Protein AF-A0A7X7VFV4-F1 (afdb_monomer_lite)

Secondary structure (DSSP, 8-state):
--------HHHHHHHHTTS--------SSS-EEEEE-TT--EEEEEEEEEEEPPHHHHHHHHHH-TTS---TTSPPEEEEEEE-

Radius of gyration: 15.67 Å; chains: 1; bounding box: 32×38×32 Å

Foldseek 3Di:
DDQDDDDDPVVVVCVVVVVDDDDDDDAAPADWDWDADPVRDIFIWHFHDKDWDDPVRQVVVCVVCVVDPDDPVDTDMDTDIHGD

Sequence (84 aa):
MLLKAKIKAKYLDAIIAGKKTMEFRQFGKNDVMTVEDENGRIVDLKIIGMHEASDAMAYDIANANPEIDWNSTEPIMVIKVAPL

pLDDT: mean 86.12, std 10.41, range [40.78, 96.12]

Structure (mmCIF, N/CA/C/O backbone):
data_AF-A0A7X7VFV4-F1
#
_entry.id   AF-A0A7X7VFV4-F1
#
loop_
_atom_site.group_PDB
_atom_site.id
_atom_site.type_symbol
_atom_site.label_atom_id
_atom_site.label_alt_id
_atom_site.label_comp_id
_atom_site.label_asym_id
_atom_site.label_entity_id
_atom_site.label_seq_id
_atom_site.pdbx_PDB_ins_code
_atom_site.Cartn_x
_atom_site.Cartn_y
_atom_site.Cartn_z
_atom_site.occupancy
_atom_site.B_iso_or_equiv
_atom_site.auth_seq_id
_atom_site.auth_comp_id
_atom_site.auth_asym_id
_atom_site.auth_atom_id
_atom_site.pdbx_PDB_model_num
ATOM 1 N N . MET A 1 1 ? -6.894 1.985 -2.238 1.00 40.78 1 MET A N 1
ATOM 2 C CA . MET A 1 1 ? -6.340 1.992 -0.863 1.00 40.78 1 MET A CA 1
ATOM 3 C C . MET A 1 1 ? -5.754 3.370 -0.563 1.00 40.78 1 MET A C 1
ATOM 5 O O . MET A 1 1 ? -4.807 3.770 -1.224 1.00 40.78 1 MET A O 1
ATOM 9 N N . LEU A 1 2 ? -6.330 4.125 0.377 1.00 45.66 2 LEU A N 1
ATOM 10 C CA . LEU A 1 2 ? -5.787 5.417 0.823 1.00 45.66 2 LEU A CA 1
ATOM 11 C C . LEU A 1 2 ? -4.946 5.191 2.081 1.00 45.66 2 LEU A C 1
ATOM 13 O O . LEU A 1 2 ? -5.494 4.994 3.164 1.00 45.66 2 LEU A O 1
ATOM 17 N N . LEU A 1 3 ? -3.620 5.220 1.950 1.00 59.00 3 LEU A N 1
ATOM 18 C CA . LEU A 1 3 ? -2.724 5.129 3.101 1.00 59.00 3 LEU A CA 1
ATOM 19 C C . LEU A 1 3 ? -2.729 6.476 3.845 1.00 59.00 3 LEU A C 1
ATOM 21 O O . LEU A 1 3 ? -2.041 7.421 3.458 1.00 59.00 3 LEU A O 1
ATOM 25 N N . LYS A 1 4 ? -3.554 6.599 4.892 1.00 67.44 4 LYS A N 1
ATOM 26 C CA . LYS A 1 4 ? -3.608 7.808 5.730 1.00 67.44 4 LYS A CA 1
ATOM 27 C C . LYS A 1 4 ? -2.449 7.810 6.714 1.00 67.44 4 LYS A C 1
ATOM 29 O O . LYS A 1 4 ? -2.255 6.855 7.459 1.00 67.44 4 LYS A O 1
ATOM 34 N N . ALA A 1 5 ? -1.705 8.911 6.757 1.00 71.88 5 ALA A N 1
ATOM 35 C CA . ALA A 1 5 ? -0.523 8.991 7.591 1.00 71.88 5 ALA A CA 1
ATOM 36 C C . ALA A 1 5 ? -0.252 10.390 8.153 1.00 71.88 5 ALA A C 1
ATOM 38 O O . ALA A 1 5 ? -0.412 11.398 7.469 1.00 71.88 5 ALA A O 1
ATOM 39 N N . LYS A 1 6 ? 0.237 10.445 9.399 1.00 79.50 6 LYS A N 1
ATOM 40 C CA . LYS A 1 6 ? 0.717 11.691 10.014 1.00 79.50 6 LYS A CA 1
ATOM 41 C C . LYS A 1 6 ? 2.119 12.037 9.497 1.00 79.50 6 LYS A C 1
ATOM 43 O O . LYS A 1 6 ? 2.943 11.149 9.259 1.00 79.50 6 LYS A O 1
ATOM 48 N N . ILE A 1 7 ? 2.385 13.331 9.340 1.00 83.25 7 ILE A N 1
ATOM 49 C CA . ILE A 1 7 ? 3.673 13.912 8.941 1.00 83.25 7 ILE A CA 1
ATOM 50 C C . ILE A 1 7 ? 3.834 15.275 9.635 1.00 83.25 7 ILE A C 1
ATOM 52 O O . ILE A 1 7 ? 2.842 15.926 9.961 1.00 83.25 7 ILE A O 1
ATOM 56 N N . LYS A 1 8 ? 5.069 15.713 9.912 1.00 86.69 8 LYS A N 1
ATOM 57 C CA . LYS A 1 8 ? 5.302 17.058 10.474 1.00 86.69 8 LYS A CA 1
ATOM 58 C C . LYS A 1 8 ? 5.062 18.122 9.396 1.00 86.69 8 LYS A C 1
ATOM 60 O O . LYS A 1 8 ? 5.537 17.944 8.277 1.00 86.69 8 LYS A O 1
ATOM 65 N N . ALA A 1 9 ? 4.432 19.241 9.767 1.00 91.25 9 ALA A N 1
ATOM 66 C CA . ALA A 1 9 ? 4.044 20.326 8.853 1.00 91.25 9 ALA A CA 1
ATOM 67 C C . ALA A 1 9 ? 5.164 20.743 7.881 1.00 91.25 9 ALA A C 1
ATOM 69 O O . ALA A 1 9 ? 4.980 20.675 6.675 1.00 91.25 9 ALA A O 1
ATOM 70 N N . LYS A 1 10 ? 6.380 20.996 8.388 1.00 93.62 10 LYS A N 1
ATOM 71 C CA . LYS A 1 10 ? 7.530 21.388 7.551 1.00 93.62 10 LYS A CA 1
ATOM 72 C C . LYS A 1 10 ? 7.867 20.424 6.400 1.00 93.62 10 LYS A C 1
ATOM 74 O O . LYS A 1 10 ? 8.443 20.843 5.404 1.00 93.62 10 LYS A O 1
ATOM 79 N N . TYR A 1 11 ? 7.586 19.127 6.554 1.00 91.06 11 TYR A N 1
ATOM 80 C CA . TYR A 1 11 ? 7.830 18.138 5.500 1.00 91.06 11 TYR A CA 1
ATOM 81 C C . TYR A 1 11 ? 6.657 18.071 4.522 1.00 91.06 11 TYR A C 1
ATOM 83 O O . TYR A 1 11 ? 6.891 17.908 3.329 1.00 91.06 11 TYR A O 1
ATOM 91 N N . LEU A 1 12 ?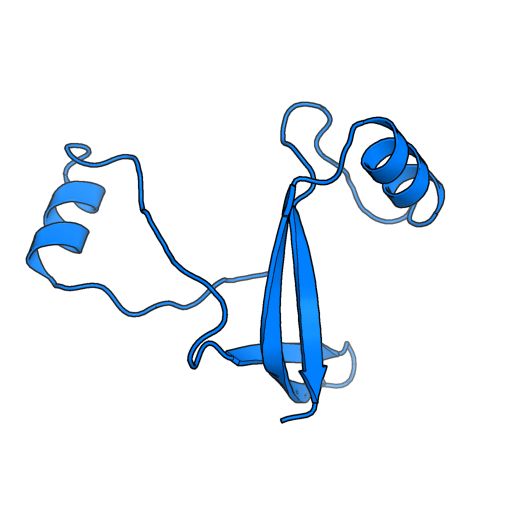 5.426 18.266 5.008 1.00 90.88 12 LEU A N 1
ATOM 92 C CA . LEU A 1 12 ? 4.249 18.422 4.156 1.00 90.88 12 LEU A CA 1
ATOM 93 C C . LEU A 1 12 ? 4.397 19.639 3.235 1.00 90.88 12 LEU A C 1
ATOM 95 O O . LEU A 1 12 ? 4.223 19.506 2.028 1.00 90.88 12 LEU A O 1
ATOM 99 N N . ASP A 1 13 ? 4.817 20.783 3.777 1.00 94.12 13 ASP A N 1
ATOM 100 C CA . ASP A 1 13 ? 5.046 22.003 2.996 1.00 94.12 13 ASP A CA 1
ATOM 101 C C . ASP A 1 13 ? 6.107 21.783 1.903 1.00 94.12 13 ASP A C 1
ATOM 103 O O . ASP A 1 13 ? 5.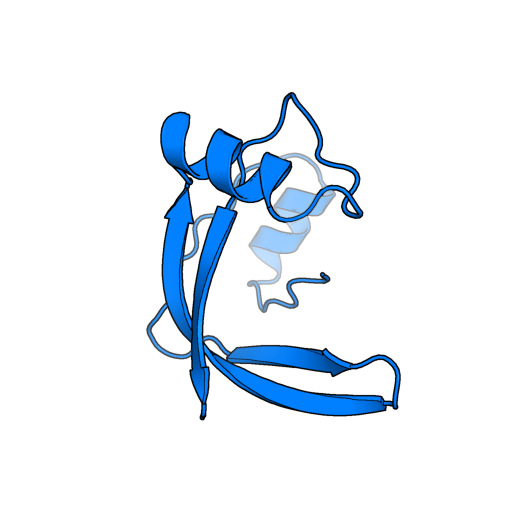966 22.255 0.777 1.00 94.12 13 ASP A O 1
ATOM 107 N N . ALA A 1 14 ? 7.160 21.012 2.205 1.00 91.62 14 ALA A N 1
ATOM 108 C CA . ALA A 1 14 ? 8.198 20.664 1.237 1.00 91.62 14 ALA A CA 1
ATOM 109 C C . ALA A 1 14 ? 7.692 19.740 0.113 1.00 91.62 14 ALA A C 1
ATOM 111 O O . ALA A 1 14 ? 8.153 19.880 -1.021 1.00 91.62 14 ALA A O 1
ATOM 112 N N . ILE A 1 15 ? 6.760 18.825 0.409 1.00 91.50 15 ILE A N 1
ATOM 113 C CA . ILE A 1 15 ? 6.104 17.971 -0.595 1.00 91.50 15 ILE A CA 1
ATOM 114 C C . ILE A 1 15 ? 5.200 18.815 -1.492 1.00 91.50 15 ILE A C 1
ATOM 116 O O . ILE A 1 15 ? 5.322 18.745 -2.711 1.00 91.50 15 ILE A O 1
ATOM 120 N N . ILE A 1 16 ? 4.346 19.658 -0.901 1.00 92.88 16 ILE A N 1
ATOM 121 C CA . ILE A 1 16 ? 3.432 20.540 -1.646 1.00 92.88 16 ILE A CA 1
ATOM 122 C C . ILE A 1 16 ? 4.218 21.487 -2.563 1.00 92.88 16 ILE A C 1
ATOM 124 O O . ILE A 1 16 ? 3.817 21.729 -3.697 1.00 92.88 16 ILE A O 1
ATOM 128 N N . ALA A 1 17 ? 5.373 21.980 -2.109 1.00 94.81 17 ALA A N 1
ATOM 129 C CA . ALA A 1 17 ? 6.260 22.827 -2.903 1.00 94.81 17 ALA A CA 1
ATOM 130 C C . ALA A 1 17 ? 7.136 22.063 -3.922 1.00 94.81 17 ALA A C 1
ATOM 132 O O . ALA A 1 17 ? 7.995 22.682 -4.549 1.00 94.81 17 ALA A O 1
ATOM 133 N N . GLY A 1 18 ? 7.004 20.736 -4.048 1.00 93.00 18 GLY A N 1
ATOM 134 C CA . GLY A 1 18 ? 7.791 19.902 -4.969 1.00 93.00 18 GLY A CA 1
ATOM 135 C C . GLY A 1 18 ? 9.274 19.745 -4.606 1.00 93.00 18 GLY A C 1
ATOM 136 O O . GLY A 1 18 ? 10.047 19.178 -5.372 1.00 93.00 18 GLY A O 1
ATOM 137 N N . LYS A 1 19 ? 9.699 20.227 -3.433 1.00 92.88 19 LYS A N 1
ATOM 138 C CA . LYS A 1 19 ? 11.096 20.159 -2.958 1.00 92.88 19 LYS A CA 1
ATOM 139 C C . LYS A 1 19 ? 11.441 18.811 -2.331 1.00 92.88 19 LYS A C 1
ATOM 141 O O . LYS A 1 19 ? 12.613 18.513 -2.108 1.00 92.88 19 LYS A O 1
ATOM 146 N N . LYS A 1 20 ? 10.425 18.015 -2.004 1.00 88.62 20 LYS A N 1
ATOM 147 C CA . LYS A 1 20 ? 10.558 16.678 -1.438 1.00 88.62 20 LYS A CA 1
ATOM 148 C C . LYS A 1 20 ? 9.626 15.722 -2.170 1.00 88.62 20 LYS A C 1
ATOM 150 O O . LYS A 1 20 ? 8.416 15.886 -2.123 1.00 88.62 20 LYS A O 1
ATOM 155 N N . THR A 1 21 ? 10.206 14.707 -2.796 1.00 87.06 21 THR A N 1
ATOM 156 C CA . THR A 1 21 ? 9.486 13.707 -3.604 1.00 87.06 21 THR A CA 1
ATOM 157 C C . THR A 1 21 ? 9.574 12.294 -3.029 1.00 87.06 21 THR A C 1
ATOM 159 O O . THR A 1 21 ? 8.959 11.377 -3.552 1.00 87.06 21 THR A O 1
ATOM 162 N N . MET A 1 22 ? 10.332 12.112 -1.942 1.00 82.12 22 MET A N 1
ATOM 163 C CA . MET A 1 22 ? 10.573 10.814 -1.311 1.00 82.12 22 MET A CA 1
ATOM 164 C C . MET A 1 22 ? 10.209 10.861 0.171 1.00 82.12 22 MET A C 1
ATOM 166 O O . MET A 1 22 ? 10.623 11.784 0.878 1.00 82.12 22 MET A O 1
ATOM 170 N N . GLU A 1 23 ? 9.495 9.849 0.654 1.00 77.38 23 GLU A N 1
ATOM 171 C CA . GLU A 1 23 ? 9.131 9.647 2.059 1.00 77.38 23 GLU A CA 1
ATOM 172 C C . GLU A 1 23 ? 9.686 8.311 2.551 1.00 77.38 23 GLU A C 1
ATOM 174 O O . GLU A 1 23 ? 9.561 7.290 1.881 1.00 77.38 23 GLU A O 1
ATOM 179 N N . PHE A 1 24 ? 10.285 8.315 3.741 1.00 79.50 24 PHE A N 1
ATOM 180 C CA . PHE A 1 24 ? 10.848 7.114 4.353 1.00 79.50 24 PHE A CA 1
ATOM 181 C C . PHE A 1 24 ? 10.000 6.752 5.565 1.00 79.50 24 PHE A C 1
ATOM 183 O O . PHE A 1 24 ? 9.866 7.551 6.496 1.00 79.50 24 PHE A O 1
ATOM 190 N N . ARG A 1 25 ? 9.420 5.551 5.561 1.00 73.44 25 ARG A N 1
ATOM 191 C CA . ARG A 1 25 ? 8.580 5.053 6.652 1.00 73.44 25 ARG A CA 1
ATOM 192 C C . ARG A 1 25 ? 9.043 3.674 7.076 1.00 73.44 25 ARG A C 1
ATOM 194 O O . ARG A 1 25 ? 9.265 2.803 6.243 1.00 73.44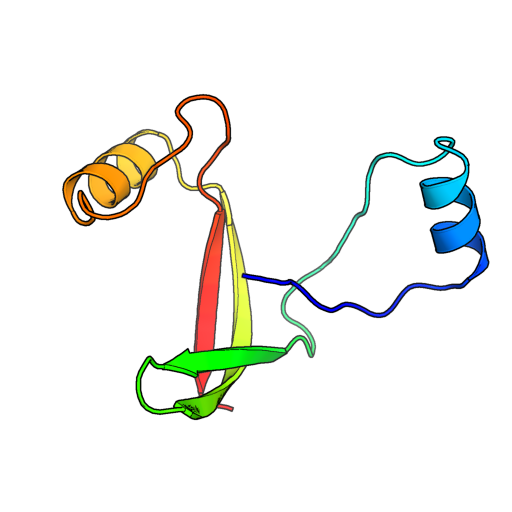 25 ARG A O 1
ATOM 201 N N . GLN A 1 26 ? 9.156 3.486 8.386 1.00 69.06 26 GLN A N 1
ATOM 202 C CA . GLN A 1 26 ? 9.315 2.166 8.971 1.00 69.06 26 GLN A CA 1
ATOM 203 C C . GLN A 1 26 ? 7.937 1.679 9.400 1.00 69.06 26 GLN A C 1
ATOM 205 O O . GLN A 1 26 ? 7.411 2.138 10.410 1.00 69.06 26 GLN A O 1
ATOM 210 N N . PHE A 1 27 ? 7.374 0.761 8.625 1.00 69.50 27 PHE A N 1
ATOM 211 C CA . PHE A 1 27 ? 6.127 0.097 8.971 1.00 69.50 27 PHE A CA 1
ATOM 212 C C . PHE A 1 27 ? 6.405 -1.018 9.982 1.00 69.50 27 PHE A C 1
ATOM 214 O O . PHE A 1 27 ? 7.349 -1.789 9.805 1.00 69.50 27 PHE A O 1
ATOM 221 N N . GLY A 1 28 ? 5.608 -1.096 11.051 1.00 63.91 28 GLY A N 1
ATOM 222 C CA . GLY A 1 28 ? 5.611 -2.262 11.950 1.00 63.91 28 GLY A CA 1
ATOM 223 C C . GLY A 1 28 ? 5.693 -1.988 13.452 1.00 63.91 28 GLY A C 1
ATOM 224 O O . GLY A 1 28 ? 5.519 -2.921 14.233 1.00 63.91 28 GLY A O 1
ATOM 225 N N . LYS A 1 29 ? 5.927 -0.744 13.900 1.00 64.62 29 LYS A N 1
ATOM 226 C CA . LYS A 1 29 ? 5.950 -0.454 15.349 1.00 64.62 29 LYS A CA 1
ATOM 227 C C . LYS A 1 29 ? 4.590 -0.099 15.943 1.00 64.62 29 LYS A C 1
ATOM 229 O O . LYS A 1 29 ? 4.377 -0.492 17.077 1.00 64.62 29 LYS A O 1
ATOM 234 N N . ASN A 1 30 ? 3.691 0.576 15.217 1.00 69.25 30 ASN A N 1
ATOM 235 C CA . ASN A 1 30 ? 2.333 0.937 15.680 1.00 69.25 30 ASN A CA 1
ATOM 236 C C . ASN A 1 30 ? 1.372 1.285 14.521 1.00 69.25 30 ASN A C 1
ATOM 238 O O . ASN A 1 30 ? 0.359 1.947 14.741 1.00 69.25 30 ASN A O 1
ATOM 242 N N . ASP A 1 31 ? 1.704 0.921 13.281 1.00 78.94 31 ASP A N 1
ATOM 243 C CA . ASP A 1 31 ? 0.872 1.303 12.140 1.00 78.94 31 ASP A CA 1
ATOM 244 C C . ASP A 1 31 ? -0.330 0.366 12.011 1.00 78.94 31 ASP A C 1
ATOM 246 O O . ASP A 1 31 ? -0.205 -0.857 12.130 1.00 78.94 31 ASP A O 1
ATOM 250 N N . VAL A 1 32 ? -1.490 0.969 11.765 1.00 84.00 32 VAL A N 1
ATOM 251 C CA . VAL A 1 32 ? -2.773 0.288 11.602 1.00 84.00 32 VAL A CA 1
ATOM 252 C C . VAL A 1 32 ? -3.296 0.565 10.198 1.00 84.00 32 VAL A C 1
ATOM 254 O O . VAL A 1 32 ? -3.195 1.687 9.698 1.00 84.00 32 VAL A O 1
ATOM 257 N N . MET A 1 33 ? -3.848 -0.464 9.568 1.00 84.88 33 MET A N 1
ATOM 258 C CA . MET A 1 33 ? -4.565 -0.390 8.306 1.00 84.88 33 MET A CA 1
ATOM 259 C C . MET A 1 33 ? -6.048 -0.629 8.570 1.00 84.88 33 MET A C 1
ATOM 261 O O . MET A 1 33 ? -6.426 -1.700 9.033 1.00 84.88 33 MET A O 1
ATOM 265 N N . THR A 1 34 ? -6.877 0.360 8.257 1.00 87.25 34 THR A N 1
ATOM 266 C CA . THR A 1 34 ? -8.335 0.224 8.286 1.00 87.25 34 THR A CA 1
ATOM 267 C C . THR A 1 34 ? -8.808 -0.285 6.929 1.00 87.25 34 THR A C 1
ATOM 269 O O . THR A 1 34 ? -8.511 0.336 5.904 1.00 87.25 34 THR A O 1
ATOM 272 N N . VAL A 1 35 ? -9.529 -1.404 6.919 1.00 87.44 35 VAL A N 1
ATOM 273 C CA . VAL A 1 35 ? -10.170 -1.970 5.724 1.00 87.44 35 VAL A CA 1
ATOM 274 C C . VAL A 1 35 ? -11.682 -1.963 5.888 1.00 87.44 35 VAL A C 1
ATOM 276 O O . VAL A 1 35 ? -12.192 -2.159 6.989 1.00 87.44 35 VAL A O 1
ATOM 279 N N . GLU A 1 36 ? -12.380 -1.737 4.784 1.00 91.50 36 GLU A N 1
ATOM 280 C CA . GLU A 1 36 ? -13.835 -1.763 4.694 1.00 91.50 36 GLU A CA 1
ATOM 281 C C . GLU A 1 36 ? -14.210 -2.704 3.550 1.00 91.50 36 GLU A C 1
ATOM 283 O O . GLU A 1 36 ? -13.634 -2.598 2.463 1.00 91.50 36 GLU A O 1
ATOM 288 N N . ASP A 1 37 ? -15.099 -3.662 3.813 1.00 90.88 37 ASP A N 1
ATOM 289 C CA . ASP A 1 37 ? -15.633 -4.535 2.766 1.00 90.88 37 ASP A CA 1
ATOM 290 C C . ASP A 1 37 ? -16.796 -3.872 2.009 1.00 90.88 37 ASP A C 1
ATOM 292 O O . ASP A 1 37 ? -17.285 -2.801 2.366 1.00 90.88 37 ASP A O 1
ATOM 296 N N . GLU A 1 38 ? -17.265 -4.527 0.951 1.00 90.56 38 GLU A N 1
ATOM 297 C CA . GLU A 1 38 ? -18.390 -4.056 0.130 1.00 90.56 38 GLU A CA 1
ATOM 298 C C . GLU A 1 38 ? -19.727 -3.926 0.889 1.00 90.56 38 GLU A C 1
ATOM 300 O O . GLU A 1 38 ? -20.644 -3.266 0.404 1.00 90.56 38 GLU A O 1
ATOM 305 N N . ASN A 1 39 ? -19.838 -4.508 2.089 1.00 95.06 39 ASN A N 1
ATOM 306 C CA . ASN A 1 39 ? -21.021 -4.451 2.951 1.00 95.06 39 ASN A CA 1
ATOM 307 C C . ASN A 1 39 ? -20.894 -3.388 4.060 1.00 95.06 39 ASN A C 1
ATOM 309 O O . ASN A 1 39 ? -21.761 -3.306 4.935 1.00 95.06 39 ASN A O 1
ATOM 313 N N . GLY A 1 40 ? -19.824 -2.587 4.054 1.00 92.06 40 GLY A N 1
ATOM 314 C CA . GLY A 1 40 ? -19.564 -1.540 5.044 1.00 92.06 40 GLY A CA 1
ATOM 315 C C . GLY A 1 40 ? -19.010 -2.060 6.373 1.00 92.06 40 GLY A C 1
ATOM 316 O O . GLY A 1 40 ? -19.015 -1.339 7.376 1.00 92.06 40 GLY A O 1
ATOM 317 N N . ARG A 1 41 ? -18.542 -3.313 6.437 1.00 93.44 41 ARG A N 1
ATOM 318 C CA . ARG A 1 41 ? -17.877 -3.839 7.634 1.00 93.44 41 ARG A CA 1
ATOM 319 C C . ARG A 1 41 ? -16.458 -3.293 7.702 1.00 93.44 41 ARG A C 1
ATOM 321 O O . ARG A 1 41 ? -15.632 -3.588 6.843 1.00 93.44 41 ARG A O 1
ATOM 328 N N . ILE A 1 42 ? -16.162 -2.571 8.780 1.00 92.00 42 ILE A N 1
ATOM 329 C CA . ILE A 1 42 ? -14.847 -1.970 9.020 1.00 92.00 42 ILE A CA 1
ATOM 330 C C . ILE A 1 42 ? -14.049 -2.819 10.013 1.00 92.00 42 ILE A C 1
ATOM 332 O O . ILE A 1 42 ? -14.561 -3.205 11.068 1.00 92.00 42 ILE A O 1
ATOM 336 N N . VAL A 1 43 ? -12.787 -3.098 9.687 1.00 90.12 43 VAL A N 1
ATOM 337 C CA . VAL A 1 43 ? -11.828 -3.772 10.571 1.00 90.12 43 VAL A CA 1
ATOM 338 C C . VAL A 1 43 ? -10.504 -3.020 10.558 1.00 90.12 43 VAL A C 1
ATOM 340 O O . VAL A 1 43 ? -9.986 -2.658 9.502 1.00 90.12 43 VAL A O 1
ATOM 343 N N . ASP A 1 44 ? -9.935 -2.835 11.744 1.00 89.06 44 ASP A N 1
ATOM 344 C CA . ASP A 1 44 ? -8.588 -2.310 11.909 1.00 89.06 44 ASP A CA 1
ATOM 345 C C . ASP A 1 44 ? -7.585 -3.466 12.058 1.00 89.06 44 ASP A C 1
ATOM 347 O O . ASP A 1 44 ? -7.787 -4.404 12.835 1.00 89.06 44 ASP A O 1
ATOM 351 N N . LEU A 1 45 ? -6.493 -3.402 11.297 1.00 88.31 45 LEU A N 1
ATOM 352 C CA . LEU A 1 45 ? -5.463 -4.435 11.222 1.00 88.31 45 LEU A CA 1
ATOM 353 C C . LEU A 1 45 ? -4.100 -3.856 11.587 1.00 88.31 45 LEU A C 1
ATOM 355 O O . LEU A 1 45 ? -3.710 -2.795 11.100 1.00 88.31 45 LEU A O 1
ATOM 359 N N . LYS A 1 46 ? -3.323 -4.574 12.390 1.00 88.50 46 LYS A N 1
ATOM 360 C CA . LYS A 1 46 ? -1.939 -4.211 12.689 1.00 88.50 46 LYS A CA 1
ATOM 361 C C . LYS A 1 46 ? -1.039 -4.550 11.504 1.00 88.50 46 LYS A C 1
ATOM 363 O O . LYS A 1 46 ? -1.014 -5.696 11.055 1.00 88.50 46 LYS A O 1
ATOM 368 N N . ILE A 1 47 ? -0.235 -3.594 11.040 1.00 86.94 47 ILE A N 1
ATOM 369 C CA . ILE A 1 47 ? 0.807 -3.858 10.038 1.00 86.94 47 ILE A CA 1
ATOM 370 C C . ILE A 1 47 ? 2.003 -4.513 10.734 1.00 86.94 47 ILE A C 1
ATOM 372 O O . ILE A 1 47 ? 2.569 -3.953 11.673 1.00 86.94 47 ILE A O 1
ATOM 376 N N . ILE A 1 48 ? 2.396 -5.697 10.265 1.00 88.00 48 ILE A N 1
ATOM 377 C CA . ILE A 1 48 ? 3.512 -6.482 10.821 1.00 88.00 48 ILE A CA 1
ATOM 378 C C . ILE A 1 48 ? 4.727 -6.536 9.889 1.00 88.00 48 ILE A C 1
ATOM 380 O O . ILE A 1 48 ? 5.813 -6.920 10.317 1.00 88.00 48 ILE A O 1
ATOM 384 N N . GLY A 1 49 ? 4.576 -6.130 8.628 1.00 84.44 49 GLY A N 1
ATOM 385 C CA . GLY A 1 49 ? 5.692 -6.015 7.697 1.00 84.44 49 GLY A CA 1
ATOM 386 C C . GLY A 1 49 ? 5.263 -5.500 6.332 1.00 84.44 49 GLY A C 1
ATO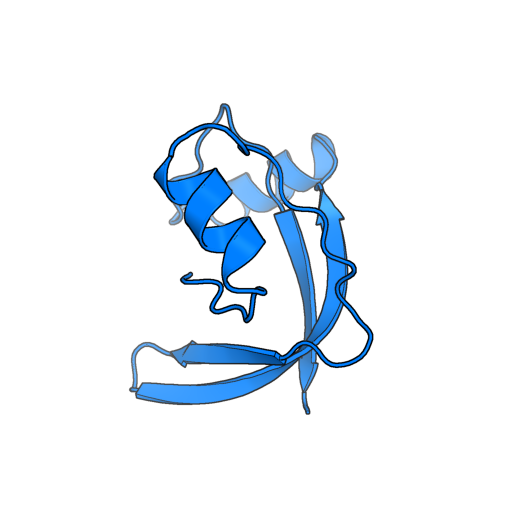M 387 O O . GLY A 1 49 ? 4.088 -5.541 5.977 1.00 84.44 49 GLY A O 1
ATOM 388 N N . MET A 1 50 ? 6.232 -5.030 5.558 1.00 87.56 50 MET A N 1
ATOM 389 C CA . MET A 1 50 ? 6.030 -4.597 4.183 1.00 87.56 50 MET A CA 1
ATOM 390 C C . MET A 1 50 ? 7.276 -4.936 3.377 1.00 87.56 50 MET A C 1
ATOM 392 O O . MET A 1 50 ? 8.392 -4.765 3.866 1.00 87.56 50 MET A O 1
ATOM 396 N N . HIS A 1 51 ? 7.080 -5.435 2.167 1.00 88.62 51 HIS A N 1
ATOM 397 C CA . HIS A 1 51 ? 8.158 -5.705 1.226 1.00 88.62 51 HIS A CA 1
ATOM 398 C C . HIS A 1 51 ? 7.631 -5.595 -0.198 1.00 88.62 51 HIS A C 1
ATOM 400 O O . HIS A 1 51 ? 6.434 -5.740 -0.437 1.00 88.62 51 HIS A O 1
ATOM 406 N N . GLU A 1 52 ? 8.536 -5.321 -1.121 1.00 92.44 52 GLU A N 1
ATOM 407 C CA . GLU A 1 52 ? 8.268 -5.431 -2.547 1.00 92.44 52 GLU A CA 1
ATOM 408 C C . GLU A 1 52 ? 8.184 -6.915 -2.928 1.00 92.44 52 GLU A C 1
ATOM 410 O O . GLU 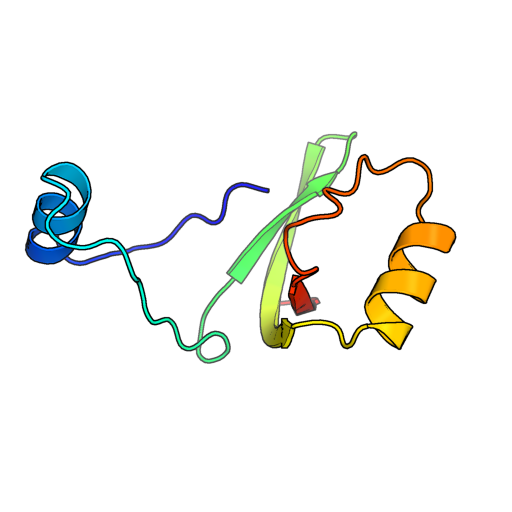A 1 52 ? 8.978 -7.728 -2.434 1.00 92.44 52 GLU A O 1
ATOM 415 N N . ALA A 1 53 ? 7.197 -7.285 -3.745 1.00 92.94 53 ALA A N 1
ATOM 416 C CA . ALA A 1 53 ? 7.125 -8.623 -4.318 1.00 92.94 53 ALA A CA 1
ATOM 417 C C . ALA A 1 53 ? 8.305 -8.828 -5.278 1.00 92.94 53 ALA A C 1
ATOM 419 O O . ALA A 1 53 ? 8.614 -7.953 -6.079 1.00 92.94 53 ALA A O 1
ATOM 420 N N . SER A 1 54 ? 8.946 -9.997 -5.231 1.00 94.12 54 SER A N 1
ATOM 421 C CA . SER A 1 54 ? 9.873 -10.387 -6.298 1.00 94.12 54 SER A CA 1
ATOM 422 C C . SER A 1 54 ? 9.118 -10.608 -7.610 1.00 94.12 54 SER A C 1
ATOM 424 O O . SER A 1 54 ? 7.928 -10.910 -7.577 1.00 94.12 54 SER A O 1
ATOM 426 N N . ASP A 1 55 ? 9.807 -10.562 -8.752 1.00 92.81 55 ASP A N 1
ATOM 427 C CA . ASP A 1 55 ? 9.187 -10.753 -10.076 1.00 92.81 55 ASP A CA 1
ATOM 428 C C . ASP A 1 55 ? 8.330 -12.025 -10.163 1.00 92.81 55 ASP A C 1
ATOM 430 O O . ASP A 1 55 ? 7.204 -11.994 -10.657 1.00 92.81 55 ASP A O 1
ATOM 434 N N . ALA A 1 56 ? 8.832 -13.142 -9.624 1.00 94.62 56 ALA A N 1
ATOM 435 C CA . ALA A 1 56 ? 8.095 -14.405 -9.588 1.00 94.62 56 ALA A CA 1
ATOM 436 C C . ALA A 1 56 ? 6.814 -14.300 -8.741 1.00 94.62 56 ALA A C 1
ATOM 438 O O . ALA A 1 56 ? 5.746 -14.720 -9.172 1.00 94.62 56 ALA A O 1
ATOM 439 N N . MET A 1 57 ? 6.902 -13.680 -7.560 1.00 94.62 57 MET A N 1
ATOM 440 C CA . MET A 1 57 ? 5.743 -13.476 -6.691 1.00 94.62 57 MET A CA 1
ATOM 441 C C . MET A 1 57 ? 4.738 -12.503 -7.314 1.00 94.62 57 MET A C 1
ATOM 443 O O . MET A 1 57 ? 3.536 -12.725 -7.214 1.00 94.62 57 MET A O 1
ATOM 447 N N . ALA A 1 58 ? 5.213 -11.436 -7.958 1.00 94.00 58 ALA A N 1
ATOM 448 C CA . ALA A 1 58 ? 4.367 -10.467 -8.640 1.00 94.00 58 ALA A CA 1
ATOM 449 C C . ALA A 1 58 ? 3.592 -11.125 -9.791 1.00 94.00 58 ALA A C 1
ATOM 451 O O . ALA A 1 58 ? 2.387 -10.912 -9.911 1.00 94.00 58 ALA A O 1
ATOM 452 N N . TYR A 1 59 ? 4.255 -11.981 -10.577 1.00 92.88 59 TYR A N 1
ATOM 453 C CA . TYR A 1 59 ? 3.617 -12.782 -11.623 1.00 92.88 59 TYR A CA 1
ATOM 454 C C . TYR A 1 59 ? 2.536 -13.714 -11.059 1.00 92.88 59 TYR A C 1
ATOM 456 O O . TYR A 1 59 ? 1.414 -13.736 -11.570 1.00 92.88 59 TYR A O 1
ATOM 464 N N . ASP A 1 60 ? 2.837 -14.447 -9.985 1.00 95.69 60 ASP A N 1
ATOM 465 C CA . ASP A 1 60 ? 1.877 -15.358 -9.353 1.00 95.69 60 ASP A CA 1
ATOM 466 C C . ASP A 1 60 ? 0.661 -14.604 -8.787 1.00 95.69 60 ASP A C 1
ATOM 468 O O . ASP A 1 60 ? -0.479 -15.027 -8.985 1.00 95.69 60 ASP A O 1
ATOM 472 N N . ILE A 1 61 ? 0.883 -13.455 -8.136 1.00 93.12 61 ILE A N 1
ATOM 473 C CA . ILE A 1 61 ? -0.186 -12.590 -7.611 1.00 93.12 61 ILE A CA 1
ATOM 474 C C . ILE A 1 61 ? -1.071 -12.073 -8.747 1.00 93.12 61 ILE A C 1
ATOM 476 O O . ILE A 1 61 ? -2.294 -12.162 -8.641 1.00 93.12 61 ILE A O 1
ATOM 480 N N . ALA A 1 62 ? -0.480 -11.555 -9.826 1.00 93.25 62 ALA A N 1
ATOM 481 C CA . ALA A 1 62 ? -1.239 -10.987 -10.936 1.00 93.25 62 ALA A CA 1
ATOM 482 C C . ALA A 1 62 ? -2.122 -12.040 -11.626 1.00 93.25 62 ALA A C 1
ATOM 484 O O . ALA A 1 62 ? -3.288 -11.777 -11.907 1.00 93.25 62 ALA A O 1
ATOM 485 N N . ASN A 1 63 ? -1.604 -13.256 -11.829 1.00 93.94 63 ASN A N 1
ATOM 486 C CA . ASN A 1 63 ? -2.386 -14.352 -12.412 1.00 93.94 63 ASN A CA 1
ATOM 487 C C . ASN A 1 63 ? -3.489 -14.867 -11.482 1.00 93.94 63 ASN A C 1
ATOM 489 O O . ASN A 1 63 ? -4.542 -15.285 -11.960 1.00 93.94 63 ASN A O 1
ATOM 493 N N . ALA A 1 64 ? -3.253 -14.870 -10.168 1.00 96.12 64 ALA A N 1
ATOM 494 C CA . ALA A 1 64 ? -4.235 -15.328 -9.191 1.00 96.12 64 ALA A CA 1
ATOM 495 C C . ALA A 1 64 ? -5.388 -14.332 -8.972 1.00 96.12 64 ALA A C 1
ATOM 497 O O . ALA A 1 64 ? -6.442 -14.749 -8.501 1.00 96.12 64 ALA A O 1
ATOM 498 N N . ASN A 1 65 ? -5.195 -13.051 -9.309 1.00 93.06 65 ASN A N 1
ATOM 499 C CA . ASN A 1 65 ? -6.177 -11.978 -9.109 1.00 93.06 65 ASN A CA 1
ATOM 500 C C . ASN A 1 65 ? -6.399 -11.198 -10.427 1.00 93.06 65 ASN A C 1
ATOM 502 O O . ASN A 1 65 ? -6.006 -10.027 -10.522 1.00 93.06 65 ASN A O 1
ATOM 506 N N . PRO A 1 66 ? -6.960 -11.847 -11.471 1.00 92.12 66 PRO A N 1
ATOM 507 C CA . PRO A 1 66 ? -7.127 -11.260 -12.805 1.00 92.12 66 PRO A CA 1
ATOM 508 C C . PRO A 1 66 ? -8.158 -10.122 -12.863 1.00 92.12 66 PRO A C 1
ATOM 510 O O . PRO A 1 66 ? -8.230 -9.402 -13.855 1.00 92.12 66 PRO A O 1
ATOM 513 N N . GLU A 1 67 ? -8.983 -9.969 -11.831 1.00 91.75 67 GLU A N 1
ATOM 514 C CA . GLU A 1 67 ? -9.977 -8.905 -11.692 1.00 91.75 67 GLU A CA 1
ATOM 515 C C . GLU A 1 67 ? -9.374 -7.544 -11.322 1.00 91.75 67 GLU A C 1
ATOM 517 O O . GLU A 1 67 ? -10.046 -6.518 -11.447 1.00 91.75 67 GLU A O 1
ATOM 522 N N . ILE A 1 68 ? -8.120 -7.522 -10.862 1.00 89.00 68 ILE A N 1
ATOM 523 C CA . ILE A 1 68 ? -7.401 -6.296 -10.519 1.00 89.00 68 ILE A CA 1
ATOM 524 C C . ILE A 1 68 ? -6.659 -5.790 -11.762 1.00 89.00 68 ILE A C 1
ATOM 526 O O . ILE A 1 68 ? -5.899 -6.523 -12.391 1.00 89.00 68 ILE A O 1
ATOM 530 N N . ASP A 1 69 ? -6.845 -4.509 -12.093 1.00 90.94 69 ASP A N 1
ATOM 531 C CA . ASP A 1 69 ? -6.078 -3.836 -13.146 1.00 90.94 69 ASP A CA 1
ATOM 532 C C . ASP A 1 69 ? -4.669 -3.495 -12.635 1.00 90.94 69 ASP A C 1
ATOM 534 O O . ASP A 1 69 ? -4.433 -2.463 -11.995 1.00 90.94 69 ASP A O 1
ATOM 538 N N . TRP A 1 70 ? -3.738 -4.426 -12.842 1.00 89.75 70 TRP A N 1
ATOM 539 C CA . TRP A 1 70 ? -2.350 -4.285 -12.415 1.00 89.75 70 TRP A CA 1
ATOM 540 C C . TRP A 1 70 ? -1.564 -3.385 -13.374 1.00 89.75 70 TRP A C 1
ATOM 542 O O . TRP A 1 70 ? -1.450 -3.657 -14.568 1.00 89.75 70 TRP A O 1
ATOM 552 N N . ASN A 1 71 ? -0.928 -2.346 -12.832 1.00 89.25 71 ASN A N 1
ATOM 553 C CA . ASN A 1 71 ? 0.009 -1.526 -13.592 1.00 89.25 71 ASN A CA 1
ATOM 554 C C . ASN A 1 71 ? 1.317 -2.303 -13.833 1.00 89.25 71 ASN A C 1
ATOM 556 O O . ASN A 1 71 ? 2.026 -2.628 -12.888 1.00 89.25 71 ASN A O 1
ATOM 560 N N . SER A 1 72 ? 1.672 -2.544 -15.097 1.00 83.69 72 SER A N 1
ATOM 561 C CA . SER A 1 72 ? 2.867 -3.314 -15.478 1.00 83.69 72 SER A CA 1
ATOM 562 C C . SER A 1 72 ? 4.208 -2.600 -15.257 1.00 83.69 72 SER A C 1
ATOM 564 O O . SER A 1 72 ? 5.256 -3.205 -15.459 1.00 83.69 72 SER A O 1
ATOM 566 N N . THR A 1 73 ? 4.194 -1.307 -14.929 1.00 86.94 73 THR A N 1
ATOM 567 C CA . THR A 1 73 ? 5.400 -0.496 -14.678 1.00 86.94 73 THR A CA 1
ATOM 568 C C . THR A 1 73 ? 5.700 -0.270 -13.202 1.00 86.94 73 THR A C 1
ATOM 570 O O . THR A 1 73 ? 6.843 0.030 -12.870 1.00 86.94 73 THR A O 1
ATOM 573 N N . GLU A 1 74 ? 4.713 -0.423 -12.322 1.00 88.38 74 GLU A N 1
ATOM 574 C CA . GLU A 1 74 ? 4.874 -0.177 -10.888 1.00 88.38 74 GLU A CA 1
ATOM 575 C C . GLU A 1 74 ? 4.991 -1.508 -10.130 1.00 88.38 74 GLU A C 1
ATOM 577 O O . GLU A 1 74 ? 4.242 -2.445 -10.420 1.00 88.38 74 GLU A O 1
ATOM 582 N N . PRO A 1 75 ? 5.899 -1.626 -9.147 1.00 90.00 75 PRO A N 1
ATOM 583 C CA . PRO A 1 75 ? 6.068 -2.866 -8.406 1.00 90.00 75 PRO A CA 1
ATOM 584 C C . PRO A 1 75 ? 4.873 -3.147 -7.483 1.00 90.00 75 PRO A C 1
ATOM 586 O O . PRO A 1 75 ? 4.254 -2.240 -6.917 1.00 90.00 75 PRO A O 1
ATOM 589 N N . ILE A 1 76 ? 4.578 -4.431 -7.261 1.00 90.44 76 ILE A N 1
ATOM 590 C CA . ILE A 1 76 ? 3.548 -4.845 -6.303 1.00 90.44 76 ILE A CA 1
ATOM 591 C C . ILE A 1 76 ? 4.128 -4.809 -4.886 1.00 90.44 76 ILE A C 1
ATOM 593 O O . ILE A 1 76 ? 5.055 -5.544 -4.545 1.00 90.44 76 ILE A O 1
ATOM 597 N N . MET A 1 77 ? 3.532 -3.987 -4.024 1.00 90.25 77 MET A N 1
ATOM 598 C CA . MET A 1 77 ? 3.890 -3.911 -2.608 1.00 90.25 77 MET A CA 1
ATOM 599 C C . MET A 1 77 ? 3.045 -4.877 -1.774 1.00 90.25 77 MET A C 1
ATOM 601 O O . MET A 1 77 ? 1.821 -4.760 -1.719 1.00 90.25 77 MET A O 1
ATOM 605 N N . VAL A 1 78 ? 3.696 -5.792 -1.055 1.00 89.38 78 VAL A N 1
ATOM 606 C CA . VAL A 1 78 ? 3.040 -6.765 -0.173 1.00 89.38 78 VAL A CA 1
ATOM 607 C C . VAL A 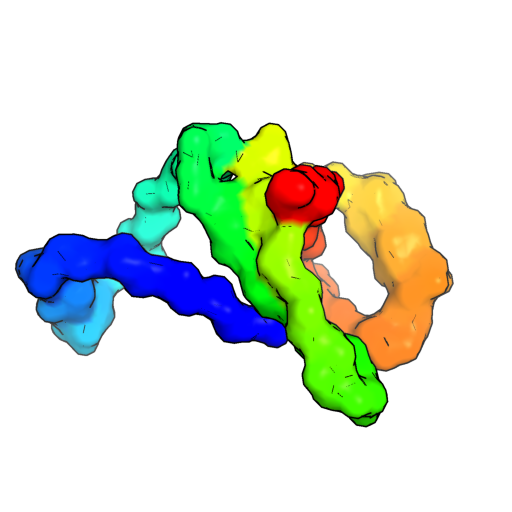1 78 ? 3.082 -6.276 1.271 1.00 89.38 78 VAL A C 1
ATOM 609 O O . VAL A 1 78 ? 4.135 -6.258 1.923 1.00 89.38 78 VAL A O 1
ATOM 612 N N . ILE A 1 79 ? 1.908 -5.921 1.794 1.00 88.50 79 ILE A N 1
ATOM 613 C CA . ILE A 1 79 ? 1.708 -5.505 3.186 1.00 88.50 79 ILE A CA 1
ATOM 614 C C . ILE A 1 79 ? 1.218 -6.711 3.992 1.00 88.50 79 ILE A C 1
ATOM 616 O O . ILE A 1 79 ? 0.130 -7.234 3.763 1.00 88.50 79 ILE A O 1
ATOM 620 N N . LYS A 1 80 ? 2.020 -7.153 4.962 1.00 88.75 80 LYS A N 1
ATOM 621 C CA . LYS A 1 80 ? 1.645 -8.210 5.906 1.00 88.75 80 LYS A CA 1
ATOM 622 C C . LYS A 1 80 ? 0.907 -7.589 7.084 1.00 88.75 80 LYS A C 1
ATOM 624 O O . LYS A 1 80 ? 1.420 -6.664 7.722 1.00 88.75 80 LYS A O 1
ATOM 629 N N . VAL A 1 81 ? -0.261 -8.135 7.399 1.00 89.50 81 VAL A N 1
ATOM 630 C CA . VAL A 1 81 ? -1.146 -7.634 8.453 1.00 89.50 81 VAL A CA 1
ATOM 631 C C . VAL A 1 81 ? -1.601 -8.749 9.390 1.00 89.50 81 VAL A C 1
ATOM 633 O O . VAL A 1 81 ? -1.597 -9.921 9.019 1.00 89.50 81 VAL A O 1
ATOM 636 N N . ALA A 1 82 ? -1.981 -8.376 10.607 1.00 87.75 82 ALA A N 1
ATOM 637 C CA . ALA A 1 82 ? -2.587 -9.247 11.607 1.00 87.75 82 ALA A CA 1
ATOM 638 C C . ALA A 1 82 ? -3.810 -8.549 12.232 1.00 87.75 82 ALA A C 1
ATOM 640 O O . ALA A 1 82 ? -3.859 -7.315 12.225 1.00 87.75 82 ALA A O 1
ATOM 641 N N . PRO A 1 83 ? -4.783 -9.294 12.787 1.00 87.94 83 PRO A N 1
ATOM 642 C CA . PRO A 1 83 ? -5.820 -8.703 13.630 1.00 87.94 83 PRO A CA 1
ATOM 643 C C . PRO A 1 83 ? -5.197 -7.882 14.768 1.00 87.94 83 PRO A C 1
ATOM 645 O O . PRO A 1 83 ? -4.113 -8.228 15.252 1.00 87.94 83 PRO A O 1
ATOM 648 N N . LEU A 1 84 ? -5.857 -6.786 15.150 1.00 80.00 84 LEU A N 1
ATOM 649 C CA . LEU A 1 84 ? -5.484 -6.002 16.332 1.00 80.00 84 LEU A CA 1
ATOM 650 C C . LEU A 1 84 ? -5.680 -6.778 17.637 1.00 80.00 84 LEU A C 1
ATOM 652 O O . LEU A 1 84 ? -6.664 -7.547 17.730 1.00 80.00 84 LEU A O 1
#